Protein AF-A0A2E5U1S5-F1 (afdb_monomer_lite)

Structure (mmCIF, N/CA/C/O backbone):
data_AF-A0A2E5U1S5-F1
#
_entry.id   AF-A0A2E5U1S5-F1
#
loop_
_atom_site.group_PDB
_atom_site.id
_atom_site.type_symbol
_atom_site.label_atom_id
_atom_site.label_alt_id
_atom_site.label_comp_id
_atom_site.label_asym_id
_atom_site.label_entity_id
_atom_site.label_seq_id
_atom_site.pdbx_PDB_ins_code
_atom_site.Cartn_x
_atom_site.Cartn_y
_atom_site.Cartn_z
_atom_site.occupancy
_atom_site.B_iso_or_equiv
_atom_site.auth_seq_id
_atom_site.auth_comp_id
_atom_site.auth_asym_id
_atom_site.auth_atom_id
_atom_site.pdbx_PDB_model_num
ATOM 1 N N . MET A 1 1 ? -22.618 -14.860 0.850 1.00 37.34 1 MET A N 1
ATOM 2 C CA . MET A 1 1 ? -21.204 -14.432 0.912 1.00 37.34 1 MET A CA 1
ATOM 3 C C . MET A 1 1 ? -21.051 -13.253 -0.038 1.00 37.34 1 MET A C 1
ATOM 5 O O . MET A 1 1 ? -21.091 -13.463 -1.244 1.00 37.34 1 MET A O 1
ATOM 9 N N . GLN A 1 2 ? -21.033 -12.018 0.468 1.00 40.28 2 GLN A N 1
ATOM 10 C CA . GLN A 1 2 ? -20.874 -10.837 -0.389 1.00 40.28 2 GLN A CA 1
ATOM 11 C C . GLN A 1 2 ? -19.429 -10.790 -0.903 1.00 40.28 2 GLN A C 1
ATOM 13 O O . GLN A 1 2 ? -18.497 -10.587 -0.132 1.00 40.28 2 GLN A O 1
ATOM 18 N N . LYS A 1 3 ? -19.253 -11.022 -2.208 1.00 45.50 3 LYS A N 1
ATOM 19 C CA . LYS A 1 3 ? -18.019 -10.743 -2.951 1.00 45.50 3 LYS A CA 1
ATOM 20 C C . LYS A 1 3 ? -17.883 -9.225 -3.100 1.00 45.50 3 LYS A C 1
ATOM 22 O O . LYS A 1 3 ? -18.245 -8.672 -4.133 1.00 45.50 3 LYS A O 1
ATOM 27 N N . ASN A 1 4 ? -17.386 -8.553 -2.069 1.00 51.47 4 ASN A N 1
ATOM 28 C CA . ASN A 1 4 ? -16.815 -7.222 -2.248 1.00 51.47 4 ASN A CA 1
ATOM 29 C C . ASN A 1 4 ? -15.369 -7.428 -2.706 1.00 51.47 4 ASN A C 1
ATOM 31 O O . ASN A 1 4 ? -14.494 -7.720 -1.900 1.00 51.47 4 ASN A O 1
ATOM 35 N N . ASN A 1 5 ? -15.149 -7.332 -4.018 1.00 62.03 5 ASN A N 1
ATOM 36 C CA . ASN A 1 5 ? -13.859 -7.515 -4.701 1.00 62.03 5 ASN A CA 1
ATOM 37 C C . ASN A 1 5 ? -12.831 -6.395 -4.404 1.00 62.03 5 ASN A C 1
ATOM 39 O O . ASN A 1 5 ? -11.904 -6.210 -5.175 1.00 62.03 5 ASN A O 1
ATOM 43 N N . GLU A 1 6 ? -12.996 -5.632 -3.324 1.00 77.38 6 GLU A N 1
ATOM 44 C CA . GLU A 1 6 ? -12.184 -4.458 -2.967 1.00 77.38 6 GLU A CA 1
ATOM 45 C C . GLU A 1 6 ? -11.897 -4.430 -1.452 1.00 77.38 6 GLU A C 1
ATOM 47 O O . GLU A 1 6 ? -12.005 -3.400 -0.790 1.00 77.38 6 GLU A O 1
ATOM 52 N N . ASN A 1 7 ? -11.607 -5.590 -0.860 1.00 89.81 7 ASN A N 1
ATOM 53 C CA . ASN A 1 7 ? -11.184 -5.693 0.537 1.00 89.81 7 ASN A CA 1
ATOM 54 C C . ASN A 1 7 ? -9.654 -5.589 0.671 1.00 89.81 7 ASN A C 1
ATOM 56 O O . ASN A 1 7 ? -8.928 -5.495 -0.321 1.00 89.81 7 ASN A O 1
ATOM 60 N N . PHE A 1 8 ? -9.163 -5.592 1.912 1.00 94.44 8 PHE A N 1
ATOM 61 C CA . PHE A 1 8 ? -7.733 -5.495 2.204 1.00 94.44 8 PHE A CA 1
ATOM 62 C C . PHE A 1 8 ? -6.927 -6.581 1.480 1.00 94.44 8 PHE A C 1
ATOM 64 O O . PHE A 1 8 ? -5.939 -6.275 0.819 1.00 94.44 8 PHE A O 1
ATOM 71 N N . GLU A 1 9 ? -7.382 -7.833 1.547 1.00 95.56 9 GLU A N 1
ATOM 72 C CA . GLU A 1 9 ? -6.703 -8.984 0.948 1.00 95.56 9 GLU A CA 1
ATOM 73 C C . GLU A 1 9 ? -6.611 -8.861 -0.575 1.00 95.56 9 GLU A C 1
ATOM 75 O O . GLU A 1 9 ? -5.589 -9.212 -1.165 1.00 95.56 9 GLU A O 1
ATOM 80 N N . PHE A 1 10 ? -7.655 -8.332 -1.217 1.00 95.12 10 PHE A N 1
ATOM 81 C CA . PHE A 1 10 ? -7.646 -8.062 -2.648 1.00 95.12 10 PHE A CA 1
ATOM 82 C C . PHE A 1 10 ? -6.584 -7.021 -3.014 1.00 95.12 10 PHE A C 1
ATOM 84 O O . PHE A 1 10 ? -5.727 -7.295 -3.854 1.00 95.12 10 PHE A O 1
ATOM 91 N N . TYR A 1 11 ? -6.603 -5.850 -2.369 1.00 96.31 11 TYR A N 1
ATOM 92 C CA . TYR A 1 11 ? -5.653 -4.777 -2.676 1.00 96.31 11 TYR A CA 1
ATOM 93 C C . TYR A 1 11 ? -4.207 -5.164 -2.351 1.00 96.31 11 TYR A C 1
ATOM 95 O O . TYR A 1 11 ? -3.301 -4.824 -3.113 1.00 96.31 11 TYR A O 1
ATOM 103 N N . LEU A 1 12 ? -3.9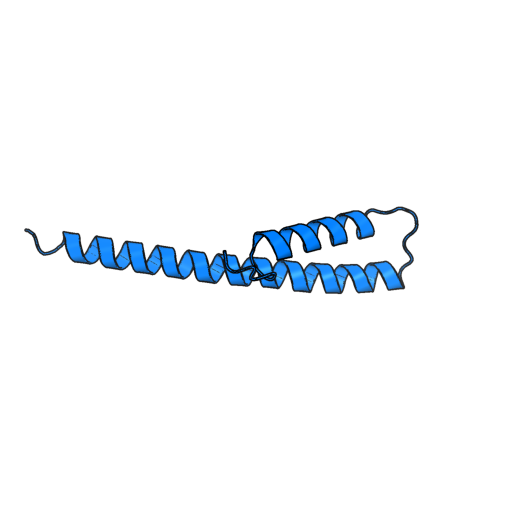92 -5.924 -1.274 1.00 96.88 12 LEU A N 1
ATOM 104 C CA . LEU A 1 12 ? -2.683 -6.469 -0.926 1.00 96.88 12 LEU A CA 1
ATOM 105 C C . LEU A 1 12 ? -2.174 -7.424 -2.01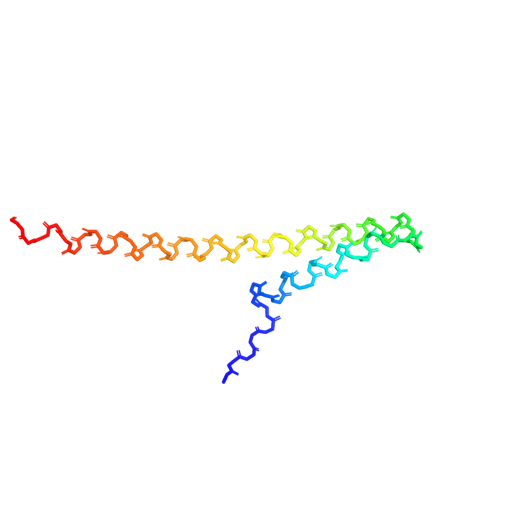3 1.00 96.88 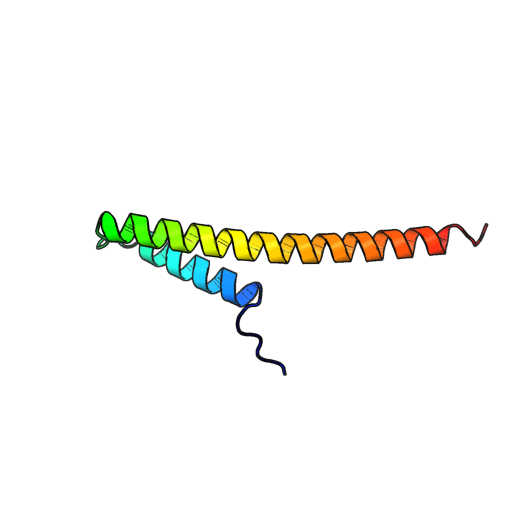12 LEU A C 1
ATOM 107 O O . LEU A 1 12 ? -1.041 -7.290 -2.469 1.00 96.88 12 LEU A O 1
ATOM 111 N N . ASN A 1 13 ? -3.020 -8.338 -2.487 1.00 97.06 13 ASN A N 1
ATOM 112 C CA . ASN A 1 13 ? -2.656 -9.268 -3.551 1.00 97.06 13 ASN A CA 1
ATOM 113 C C . ASN A 1 13 ? -2.333 -8.551 -4.877 1.00 97.06 13 ASN A C 1
ATOM 115 O O . ASN A 1 13 ? -1.379 -8.920 -5.564 1.00 97.06 13 ASN A O 1
ATOM 119 N N . GLU A 1 14 ? -3.087 -7.513 -5.251 1.00 97.00 14 GLU A N 1
ATOM 120 C CA . GLU A 1 14 ? -2.763 -6.711 -6.440 1.00 97.00 14 GLU A CA 1
ATOM 121 C C . GLU A 1 14 ? -1.455 -5.919 -6.264 1.00 97.00 14 GLU A C 1
ATOM 123 O O . GLU A 1 14 ? -0.658 -5.820 -7.204 1.00 97.00 14 GLU A O 1
ATOM 128 N N . LEU A 1 15 ? -1.180 -5.412 -5.057 1.00 97.56 15 LEU A N 1
ATOM 129 C CA . LEU A 1 15 ? 0.079 -4.733 -4.744 1.00 97.56 15 LEU A CA 1
ATOM 130 C C . LEU A 1 15 ? 1.267 -5.690 -4.886 1.00 97.56 15 LEU A C 1
ATOM 132 O O . LEU A 1 15 ? 2.238 -5.365 -5.567 1.00 97.56 15 LEU A O 1
ATOM 136 N N . GLU A 1 16 ? 1.171 -6.895 -4.324 1.00 97.50 16 GLU A N 1
ATOM 137 C CA . GLU A 1 16 ? 2.205 -7.926 -4.454 1.00 97.50 16 GLU A CA 1
ATOM 138 C C . GLU A 1 16 ? 2.467 -8.296 -5.917 1.00 97.50 16 GLU A C 1
ATOM 140 O O . GLU A 1 16 ? 3.620 -8.425 -6.332 1.00 97.50 16 GLU A O 1
ATOM 145 N N . LYS A 1 17 ? 1.418 -8.435 -6.735 1.00 96.75 17 LYS A N 1
ATOM 146 C CA . LYS A 1 17 ? 1.572 -8.676 -8.178 1.00 96.75 17 LYS A CA 1
ATOM 147 C C . LYS A 1 17 ? 2.289 -7.524 -8.875 1.00 96.75 17 LYS A C 1
ATOM 149 O O . LYS A 1 17 ? 3.115 -7.771 -9.751 1.00 96.75 17 LYS A O 1
ATOM 154 N N . THR A 1 18 ? 1.971 -6.287 -8.507 1.00 96.88 18 THR A N 1
ATOM 155 C CA . THR A 1 18 ? 2.602 -5.084 -9.066 1.00 96.88 18 THR A CA 1
ATOM 156 C C . THR A 1 18 ? 4.089 -5.041 -8.724 1.00 96.88 18 THR A C 1
ATOM 158 O O . THR A 1 18 ? 4.913 -4.833 -9.613 1.00 96.88 18 THR A O 1
ATOM 161 N N . ILE A 1 19 ? 4.449 -5.354 -7.476 1.00 95.94 19 ILE A N 1
ATOM 162 C CA . ILE A 1 19 ? 5.844 -5.463 -7.026 1.00 95.94 19 ILE A CA 1
ATOM 163 C C . ILE A 1 19 ? 6.586 -6.552 -7.808 1.00 95.94 19 ILE A C 1
ATOM 165 O O . ILE A 1 19 ? 7.646 -6.286 -8.367 1.00 95.94 19 ILE A O 1
ATOM 169 N N . ARG A 1 20 ? 6.000 -7.746 -7.962 1.00 95.81 20 ARG A N 1
ATOM 170 C CA . ARG A 1 20 ? 6.623 -8.827 -8.751 1.00 95.81 20 ARG A CA 1
ATOM 171 C C . ARG A 1 20 ? 6.886 -8.425 -10.203 1.00 95.81 20 ARG A C 1
ATOM 173 O O . ARG A 1 20 ? 7.876 -8.853 -10.787 1.00 95.81 20 ARG A O 1
ATOM 180 N N . LYS A 1 21 ? 6.003 -7.621 -10.805 1.00 95.00 21 LYS A N 1
ATOM 181 C CA . LYS A 1 21 ? 6.215 -7.085 -12.159 1.00 95.00 21 LYS A CA 1
ATOM 182 C C . LYS A 1 21 ? 7.346 -6.052 -12.186 1.00 95.00 21 LYS A C 1
ATOM 184 O O . LYS A 1 21 ? 8.131 -6.075 -13.127 1.00 95.00 21 LYS A O 1
ATOM 189 N N . LEU A 1 22 ? 7.445 -5.189 -11.171 1.00 93.81 22 LEU A N 1
ATOM 190 C CA . LEU A 1 22 ? 8.539 -4.216 -11.026 1.00 93.81 22 LEU A CA 1
ATOM 191 C C . LEU A 1 22 ? 9.910 -4.887 -10.862 1.00 93.81 22 LEU A C 1
ATOM 193 O O . LEU A 1 22 ? 10.908 -4.349 -11.326 1.00 93.81 22 LEU A O 1
ATOM 197 N N . GLU A 1 23 ? 9.958 -6.063 -10.239 1.00 91.94 23 GLU A N 1
ATOM 198 C CA . GLU A 1 23 ? 11.184 -6.856 -10.065 1.00 91.94 23 GLU A CA 1
ATOM 199 C C . GLU A 1 23 ? 11.591 -7.646 -11.324 1.00 91.94 23 GLU A C 1
ATOM 201 O O . GLU A 1 23 ? 12.662 -8.260 -11.362 1.00 91.94 23 GLU A O 1
ATOM 206 N N . SER A 1 24 ? 10.754 -7.646 -12.367 1.00 92.38 24 SER A N 1
ATOM 207 C CA . SER A 1 24 ? 11.062 -8.314 -13.630 1.00 92.38 24 SER A CA 1
ATOM 208 C C . SER A 1 24 ? 12.218 -7.626 -14.359 1.00 92.38 24 SER A C 1
ATOM 210 O O . SER A 1 24 ? 12.289 -6.403 -14.442 1.00 92.38 24 SER A O 1
ATOM 212 N N . LYS A 1 25 ? 13.111 -8.424 -14.954 1.00 82.31 25 LYS A N 1
ATOM 213 C CA . LYS A 1 25 ? 14.291 -7.930 -15.685 1.00 82.31 25 LYS A CA 1
ATOM 214 C C . LYS A 1 25 ? 13.966 -7.311 -17.049 1.00 82.31 25 LYS A C 1
ATOM 216 O O . LYS A 1 25 ? 14.800 -6.586 -17.580 1.00 82.31 25 LYS A O 1
ATOM 221 N N . ASP A 1 26 ? 12.773 -7.572 -17.582 1.00 90.25 26 ASP A N 1
ATOM 222 C CA . ASP A 1 26 ? 12.368 -7.180 -18.940 1.00 90.25 26 ASP A CA 1
ATOM 223 C C . ASP A 1 26 ? 11.406 -5.975 -18.965 1.00 90.25 26 ASP A C 1
ATOM 225 O O . ASP A 1 26 ? 10.604 -5.826 -19.887 1.00 90.25 26 ASP A O 1
ATOM 229 N N . ILE A 1 27 ? 11.449 -5.119 -17.939 1.00 93.94 27 ILE A N 1
ATOM 230 C CA . ILE A 1 27 ? 10.588 -3.935 -17.830 1.00 93.94 27 ILE A CA 1
ATOM 231 C C . ILE A 1 27 ? 11.254 -2.678 -18.406 1.00 93.94 27 ILE A C 1
ATOM 233 O O . ILE A 1 27 ? 12.427 -2.400 -18.154 1.00 93.94 27 ILE A O 1
ATOM 237 N N . THR A 1 28 ? 10.500 -1.884 -19.167 1.00 95.81 28 THR A N 1
ATOM 238 C CA . THR A 1 28 ? 10.975 -0.583 -19.664 1.00 95.81 28 THR A CA 1
ATOM 239 C C . THR A 1 28 ? 10.831 0.514 -18.603 1.00 95.81 28 THR A C 1
ATOM 241 O O . THR A 1 28 ? 10.090 0.370 -17.631 1.00 95.81 28 THR A O 1
ATOM 244 N N . LEU A 1 29 ? 11.505 1.653 -18.794 1.00 93.38 29 LEU A N 1
ATOM 245 C CA . LEU A 1 29 ? 11.398 2.798 -17.880 1.00 93.38 29 LEU A CA 1
ATOM 246 C C . LEU A 1 29 ? 9.958 3.333 -17.765 1.00 93.38 29 LEU A C 1
ATOM 248 O O . LEU A 1 29 ? 9.477 3.586 -16.667 1.00 93.38 29 LEU A O 1
ATOM 252 N N . ASP A 1 30 ? 9.241 3.463 -18.880 1.00 95.75 30 ASP A N 1
ATOM 253 C CA . ASP A 1 30 ? 7.857 3.958 -18.850 1.00 95.75 30 ASP A CA 1
ATOM 254 C C . ASP A 1 30 ? 6.919 2.983 -18.120 1.00 95.75 30 ASP A C 1
ATOM 256 O O . ASP A 1 30 ? 6.017 3.387 -17.376 1.00 95.75 30 ASP A O 1
ATOM 260 N N . GLN A 1 31 ? 7.153 1.678 -18.290 1.00 95.31 31 GLN A N 1
ATOM 261 C CA . GLN A 1 31 ? 6.416 0.645 -17.569 1.00 95.31 31 GLN A CA 1
ATOM 262 C C . GLN A 1 31 ? 6.729 0.670 -16.071 1.00 95.31 31 GLN A C 1
ATOM 264 O O . GLN A 1 31 ? 5.810 0.508 -15.269 1.00 95.31 31 GLN A O 1
ATOM 269 N N . SER A 1 32 ? 7.987 0.893 -15.676 1.00 95.62 32 SER A N 1
ATOM 270 C CA . SER A 1 32 ? 8.358 0.943 -14.259 1.00 95.62 32 SER A CA 1
ATOM 271 C C . SER A 1 32 ? 7.740 2.149 -13.552 1.00 95.62 32 SER A C 1
ATOM 273 O O . SER A 1 32 ? 7.228 1.998 -12.444 1.00 95.62 32 SER A O 1
ATOM 275 N N . ILE A 1 33 ? 7.671 3.306 -14.218 1.00 97.00 33 ILE A N 1
ATOM 276 C CA . ILE A 1 33 ? 6.951 4.486 -13.715 1.00 97.00 33 ILE A CA 1
ATOM 277 C C . ILE A 1 33 ? 5.461 4.166 -13.538 1.00 97.00 33 ILE A C 1
ATOM 279 O O . ILE A 1 33 ? 4.901 4.402 -12.468 1.00 97.00 33 ILE A O 1
ATOM 283 N N . SER A 1 34 ? 4.832 3.562 -14.550 1.00 96.81 34 SER A N 1
ATOM 284 C CA . SER A 1 34 ? 3.401 3.226 -14.509 1.00 96.81 34 SER A CA 1
ATOM 285 C C . SER A 1 34 ? 3.061 2.250 -13.374 1.00 96.81 34 SER A C 1
ATOM 287 O O . SER A 1 34 ? 2.112 2.470 -12.621 1.00 96.81 34 SER A O 1
ATOM 289 N N . LEU A 1 35 ? 3.855 1.187 -13.211 1.00 97.31 35 LEU A N 1
ATOM 290 C CA . LEU A 1 35 ? 3.664 0.216 -12.131 1.00 97.31 35 LEU A CA 1
ATOM 291 C C . LEU A 1 35 ? 3.961 0.814 -10.753 1.00 97.31 35 LEU A C 1
ATOM 293 O O . LEU A 1 35 ? 3.315 0.439 -9.779 1.00 97.31 35 LEU A O 1
ATOM 297 N N . PHE A 1 36 ? 4.916 1.739 -10.645 1.00 96.31 36 PHE A N 1
ATOM 298 C CA . PHE A 1 36 ? 5.180 2.431 -9.387 1.00 96.31 36 PHE A CA 1
ATOM 299 C C . PHE A 1 36 ? 3.974 3.275 -8.956 1.00 96.31 36 PHE A C 1
ATOM 301 O O . PHE A 1 36 ? 3.552 3.202 -7.801 1.00 96.31 36 PHE A O 1
ATOM 308 N N . GLU A 1 37 ? 3.370 4.027 -9.880 1.00 97.81 37 GLU A N 1
ATOM 309 C CA . GLU A 1 37 ? 2.148 4.786 -9.600 1.00 97.81 37 GLU A CA 1
ATOM 310 C C . GLU A 1 37 ? 0.980 3.880 -9.190 1.00 97.81 37 GLU A C 1
ATOM 312 O O . GLU A 1 37 ? 0.227 4.211 -8.269 1.00 97.81 37 GLU A O 1
ATOM 317 N N . GLU A 1 38 ? 0.815 2.739 -9.863 1.00 97.44 38 GLU A N 1
ATOM 318 C CA . GLU A 1 38 ? -0.189 1.732 -9.511 1.00 97.44 38 GLU A CA 1
ATOM 319 C C . GLU A 1 38 ? 0.063 1.164 -8.107 1.00 97.44 38 GLU A C 1
ATOM 321 O O . GLU A 1 38 ? -0.838 1.172 -7.265 1.00 97.44 38 GLU A O 1
ATOM 326 N N . GLY A 1 39 ? 1.302 0.767 -7.812 1.00 97.56 39 GLY A N 1
ATOM 327 C CA . GLY A 1 39 ? 1.707 0.262 -6.504 1.00 97.56 39 GLY A CA 1
ATOM 328 C C . GLY A 1 39 ? 1.465 1.278 -5.386 1.00 97.56 39 GLY A C 1
ATOM 329 O O . GLY A 1 39 ? 0.907 0.932 -4.346 1.00 97.56 39 GLY A O 1
ATOM 330 N N . ALA A 1 40 ? 1.784 2.555 -5.615 1.00 97.88 40 ALA A N 1
ATOM 331 C CA . ALA A 1 40 ? 1.522 3.624 -4.653 1.00 97.88 40 ALA A CA 1
ATOM 332 C C . ALA A 1 40 ? 0.017 3.808 -4.378 1.00 97.88 40 ALA A C 1
ATOM 334 O O . ALA A 1 40 ? -0.393 3.993 -3.228 1.00 97.88 40 ALA A O 1
ATOM 335 N N . LYS A 1 41 ? -0.829 3.716 -5.414 1.00 97.88 41 LYS A N 1
ATOM 336 C CA . LYS A 1 41 ? -2.292 3.779 -5.260 1.00 97.88 41 LYS A CA 1
ATOM 337 C C . LYS A 1 41 ? -2.821 2.593 -4.453 1.00 97.88 41 LYS A C 1
ATOM 339 O O . LYS A 1 41 ? -3.637 2.800 -3.556 1.00 97.88 41 LYS A O 1
ATOM 344 N N . LEU A 1 42 ? -2.352 1.380 -4.743 1.00 98.00 42 LEU A N 1
ATOM 345 C CA . LEU A 1 42 ? -2.749 0.162 -4.030 1.00 98.00 42 LEU A CA 1
ATOM 346 C C . LEU A 1 42 ? -2.316 0.203 -2.558 1.00 98.00 42 LEU A C 1
ATOM 348 O O . LEU A 1 42 ? -3.132 -0.049 -1.674 1.00 98.00 42 LEU A O 1
ATOM 352 N N . ALA A 1 43 ? -1.080 0.624 -2.278 1.00 97.56 43 ALA A N 1
ATOM 353 C CA . ALA A 1 43 ? -0.584 0.798 -0.913 1.00 97.56 43 ALA A CA 1
ATOM 354 C C . ALA A 1 43 ? -1.443 1.789 -0.110 1.00 97.56 43 ALA A C 1
ATOM 356 O O . ALA A 1 43 ? -1.840 1.492 1.017 1.00 97.56 43 ALA A O 1
ATOM 357 N N . LYS A 1 44 ? -1.822 2.921 -0.718 1.00 97.81 44 LYS A N 1
ATOM 358 C CA . LYS A 1 44 ? -2.714 3.907 -0.090 1.00 97.81 44 LYS A CA 1
ATOM 359 C C . LYS A 1 44 ? -4.106 3.340 0.214 1.00 97.81 44 LYS A C 1
ATOM 361 O O . LYS A 1 44 ? -4.719 3.710 1.215 1.00 97.81 44 LYS A O 1
ATOM 366 N N . LYS A 1 45 ? -4.628 2.445 -0.632 1.00 96.62 45 LYS A N 1
ATOM 367 C CA . LYS A 1 45 ? -5.900 1.751 -0.368 1.00 96.62 45 LYS A CA 1
ATOM 368 C C . LYS A 1 45 ? -5.786 0.817 0.833 1.00 96.62 45 LYS A C 1
ATOM 370 O O . LYS A 1 45 ? -6.643 0.880 1.710 1.00 96.62 45 LYS A O 1
ATOM 375 N N . CYS A 1 46 ? -4.717 0.025 0.910 1.00 97.00 46 CYS A N 1
ATOM 376 C CA . CYS A 1 46 ? -4.443 -0.821 2.072 1.00 97.00 46 CYS A CA 1
ATOM 377 C C . CYS A 1 46 ? -4.346 0.005 3.361 1.00 97.00 46 CYS A C 1
ATOM 379 O O . CYS A 1 46 ? -4.991 -0.332 4.350 1.00 97.00 46 CYS A O 1
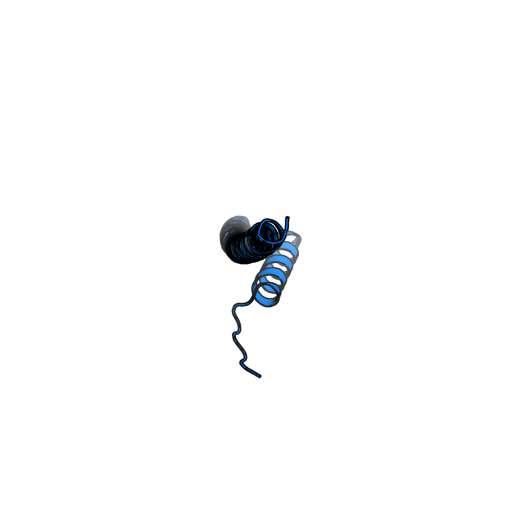ATOM 381 N N . GLU A 1 47 ? -3.600 1.112 3.334 1.00 97.50 47 GLU A N 1
ATOM 382 C CA . GLU A 1 47 ? -3.459 2.021 4.477 1.00 97.50 47 GLU A CA 1
ATOM 383 C C . GLU A 1 47 ? -4.812 2.578 4.941 1.00 97.50 47 GLU A C 1
ATOM 385 O O . GLU A 1 47 ? -5.107 2.551 6.133 1.00 97.50 47 GLU A O 1
ATOM 390 N N . SER A 1 48 ? -5.668 3.020 4.013 1.00 96.56 48 SER A N 1
ATOM 391 C CA . SER A 1 48 ? -7.013 3.506 4.345 1.00 96.56 48 SER A CA 1
ATOM 392 C C . SER A 1 48 ? -7.838 2.445 5.074 1.00 96.56 48 SER A C 1
ATOM 394 O O . SER A 1 48 ? -8.434 2.740 6.104 1.00 96.56 48 SER A O 1
ATOM 396 N N . ILE A 1 49 ? -7.831 1.203 4.582 1.00 95.81 49 ILE A N 1
ATOM 397 C CA . ILE A 1 49 ? -8.601 0.109 5.190 1.00 95.81 49 ILE A CA 1
ATOM 398 C C . ILE A 1 49 ? -8.070 -0.219 6.591 1.00 95.81 49 ILE A C 1
ATOM 400 O O . ILE A 1 49 ? -8.852 -0.434 7.517 1.00 95.81 49 ILE A O 1
ATOM 404 N N . LEU A 1 50 ? -6.745 -0.232 6.767 1.00 96.94 50 LEU A N 1
ATOM 405 C CA . LEU A 1 50 ? -6.124 -0.452 8.074 1.00 96.94 50 LEU A CA 1
ATOM 406 C C . LEU A 1 50 ? -6.445 0.681 9.055 1.00 96.94 50 LEU A C 1
ATOM 408 O O . LEU A 1 50 ? -6.691 0.417 10.231 1.00 96.94 50 LEU A O 1
ATOM 412 N N . ASN A 1 51 ? -6.474 1.929 8.591 1.00 97.12 51 ASN A N 1
ATOM 413 C CA . ASN A 1 51 ? -6.843 3.073 9.418 1.00 97.12 51 ASN A CA 1
ATOM 414 C C . ASN A 1 51 ? -8.297 2.983 9.888 1.00 97.12 51 ASN A C 1
ATOM 416 O O . ASN A 1 51 ? -8.547 3.136 11.083 1.00 97.12 51 ASN A O 1
ATOM 420 N N . ASP A 1 52 ? -9.227 2.652 8.994 1.00 95.62 52 ASP A N 1
ATOM 421 C CA . ASP A 1 52 ? -10.640 2.471 9.341 1.00 95.62 52 ASP A CA 1
ATOM 422 C C . ASP A 1 52 ? -10.827 1.324 10.349 1.00 95.62 52 ASP A C 1
ATOM 424 O O . ASP A 1 52 ? -11.550 1.458 11.339 1.00 95.62 52 ASP A O 1
ATOM 428 N N . ALA A 1 53 ? -10.119 0.207 10.151 1.00 94.75 53 ALA A N 1
ATOM 429 C CA . ALA A 1 53 ? -10.130 -0.913 11.090 1.00 94.75 53 ALA A CA 1
ATOM 430 C C . ALA A 1 53 ? -9.575 -0.515 12.470 1.00 94.75 53 ALA A C 1
ATOM 432 O O . ALA A 1 53 ? -10.162 -0.858 13.497 1.00 94.75 53 ALA A O 1
ATOM 433 N N . ASN A 1 54 ? -8.477 0.245 12.504 1.00 95.50 54 ASN A N 1
ATOM 434 C CA . ASN A 1 54 ? -7.878 0.742 13.741 1.00 95.50 54 ASN A CA 1
ATOM 435 C C . ASN A 1 54 ? -8.792 1.726 14.481 1.00 95.50 54 ASN A C 1
ATOM 437 O O . ASN A 1 54 ? -8.865 1.669 15.707 1.00 95.50 54 ASN A O 1
ATOM 441 N N . LEU A 1 55 ? -9.485 2.618 13.766 1.00 96.69 55 LEU A N 1
ATOM 442 C CA . LEU A 1 55 ? -10.469 3.527 14.364 1.00 96.69 55 LEU A CA 1
ATOM 443 C C . LEU A 1 55 ? -11.590 2.740 15.037 1.00 96.69 55 LEU A C 1
ATOM 445 O O . LEU A 1 55 ? -11.862 2.957 16.214 1.00 96.69 55 LEU A O 1
ATOM 449 N N . LYS A 1 56 ? -12.140 1.743 14.343 1.00 94.75 56 LYS A N 1
ATOM 450 C CA . LYS A 1 56 ? -13.188 0.884 14.896 1.00 94.75 56 LYS A CA 1
ATOM 451 C C . LYS A 1 56 ? -12.730 0.112 16.137 1.00 94.75 56 LYS A C 1
ATOM 453 O O . LYS A 1 56 ? -13.489 -0.029 17.089 1.00 94.75 56 LYS A O 1
ATOM 458 N N . ILE A 1 57 ? -11.489 -0.381 16.154 1.00 95.69 57 ILE A N 1
ATOM 459 C CA . ILE A 1 57 ? -10.912 -1.026 17.346 1.00 95.69 57 ILE A CA 1
ATOM 460 C C . ILE A 1 57 ? -10.827 -0.036 18.512 1.00 95.69 57 ILE A C 1
ATOM 462 O O . ILE A 1 57 ? -11.179 -0.396 19.633 1.00 95.69 57 ILE A O 1
ATOM 466 N N . LYS A 1 58 ? -10.384 1.201 18.260 1.00 95.06 58 LYS A N 1
ATOM 467 C CA . LYS A 1 58 ? -10.285 2.239 19.295 1.00 95.06 58 LYS A CA 1
ATOM 468 C C . LYS A 1 58 ? -11.648 2.623 19.865 1.00 95.06 58 LYS A C 1
ATOM 470 O O . LYS A 1 58 ? -11.752 2.769 21.075 1.00 95.06 58 LYS A O 1
ATOM 475 N N . GLU A 1 59 ? -12.672 2.748 19.023 1.00 95.19 59 GLU A N 1
ATOM 476 C CA . GLU A 1 59 ? -14.053 3.000 19.458 1.00 95.19 59 GLU A CA 1
ATOM 477 C C . GLU A 1 59 ? -14.540 1.887 20.391 1.00 95.19 59 GLU A C 1
ATOM 479 O O . GLU A 1 59 ? -14.927 2.159 21.521 1.00 95.19 59 GLU A O 1
ATOM 484 N N . ILE A 1 60 ? -14.386 0.621 19.984 1.00 94.94 60 ILE A N 1
ATOM 485 C CA . ILE A 1 60 ? -14.769 -0.535 20.810 1.00 94.94 60 ILE A CA 1
ATOM 486 C C . ILE A 1 60 ? -14.006 -0.557 22.144 1.00 94.94 60 ILE A C 1
ATOM 488 O O . ILE A 1 60 ? -14.575 -0.898 23.179 1.00 94.94 60 ILE A O 1
ATOM 492 N N . GLN A 1 61 ? -12.714 -0.214 22.139 1.00 93.62 61 GLN A N 1
ATOM 493 C CA . GLN A 1 61 ? -11.912 -0.134 23.364 1.00 93.62 61 GLN A CA 1
ATOM 494 C C . GLN A 1 61 ? -12.380 0.993 24.292 1.00 93.62 61 GLN A C 1
ATOM 496 O O . GLN A 1 61 ? -12.412 0.788 25.505 1.00 93.62 61 GLN A O 1
ATOM 501 N N . SER A 1 62 ? -12.744 2.152 23.733 1.00 91.62 62 SER A N 1
ATOM 502 C CA . SER A 1 62 ? -13.290 3.283 24.489 1.00 91.62 62 SER A CA 1
ATOM 503 C C . SER A 1 62 ? -14.614 2.898 25.142 1.00 91.62 62 SER A C 1
ATOM 505 O O . SER A 1 62 ? -14.731 2.993 26.363 1.00 91.62 62 SER A O 1
ATOM 507 N N . ASP A 1 63 ? -15.545 2.347 24.360 1.00 89.38 63 ASP A N 1
ATOM 508 C CA . ASP A 1 63 ? -16.853 1.893 24.838 1.00 89.38 63 ASP A CA 1
ATOM 509 C C . ASP A 1 63 ? -16.702 0.848 25.955 1.00 89.38 63 ASP A C 1
ATOM 511 O O . ASP A 1 63 ? -17.372 0.920 26.985 1.00 89.38 63 ASP A O 1
ATOM 515 N N . PHE A 1 64 ? -15.780 -0.109 25.792 1.00 86.31 64 PHE A N 1
ATOM 516 C CA . PHE A 1 64 ? -15.502 -1.121 26.814 1.00 86.31 64 PHE A CA 1
ATOM 517 C C . PHE A 1 64 ? -14.9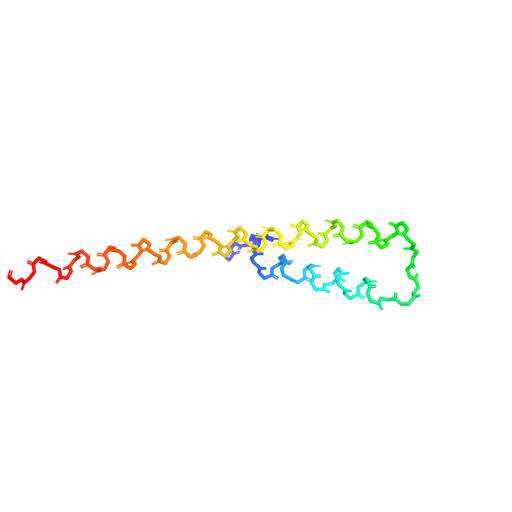19 -0.514 28.099 1.00 86.31 64 PHE A C 1
ATOM 519 O O . PHE A 1 64 ? -15.226 -0.981 29.194 1.00 86.31 64 PHE A O 1
ATOM 526 N N . SER A 1 65 ? -14.081 0.521 27.985 1.00 80.00 65 SER A N 1
ATOM 527 C CA . SER A 1 65 ? -13.488 1.188 29.147 1.00 80.00 65 SER A CA 1
ATOM 528 C C . SER A 1 65 ? -14.497 2.029 29.932 1.00 80.00 65 SER A C 1
ATOM 530 O O . SER A 1 65 ? -14.455 2.009 31.159 1.00 80.00 65 SER A O 1
ATOM 532 N N . GLU A 1 66 ? -15.438 2.692 29.253 1.00 70.81 66 GLU A N 1
ATOM 533 C CA . GLU A 1 66 ? -16.478 3.512 29.888 1.00 70.81 66 GLU A CA 1
ATOM 534 C C . GLU A 1 66 ? -17.473 2.651 30.681 1.00 70.81 66 GLU A C 1
ATOM 536 O O . GLU A 1 66 ? -17.800 2.980 31.823 1.00 70.81 66 GLU A O 1
ATOM 541 N N . GLN A 1 67 ? -17.857 1.490 30.136 1.00 61.19 67 GLN A N 1
ATOM 542 C CA . GLN A 1 67 ? -18.760 0.524 30.782 1.00 61.19 67 GLN A CA 1
ATOM 543 C C . GLN A 1 67 ? -18.192 -0.062 32.088 1.00 61.19 67 GLN A C 1
ATOM 545 O O . GLN A 1 67 ? -18.946 -0.549 32.924 1.00 61.19 67 GLN A O 1
ATOM 550 N N . ASN A 1 68 ? -16.871 -0.015 32.284 1.00 58.62 68 ASN A N 1
ATOM 551 C CA . ASN A 1 68 ? -16.197 -0.621 33.434 1.00 58.62 68 ASN A CA 1
ATOM 552 C C . ASN A 1 68 ? -15.933 0.379 34.581 1.00 58.62 68 ASN A C 1
ATOM 554 O O . ASN A 1 68 ? -15.363 0.002 35.606 1.00 58.62 68 ASN A O 1
ATOM 558 N N . THR A 1 69 ? -16.323 1.647 34.406 1.00 58.41 69 THR A N 1
ATOM 559 C CA . THR A 1 69 ? -16.149 2.734 35.390 1.00 58.41 69 THR A CA 1
ATOM 560 C C . THR A 1 69 ? -17.409 3.059 36.197 1.00 58.41 69 THR A C 1
ATOM 562 O O . THR A 1 69 ? -17.306 3.792 37.174 1.00 58.41 69 THR A O 1
ATOM 565 N N . GLU A 1 70 ? -18.576 2.510 35.843 1.00 55.00 70 GLU A N 1
ATOM 566 C CA . GLU A 1 70 ? -19.850 2.761 36.548 1.00 55.00 70 GLU A CA 1
ATOM 567 C C . GLU A 1 70 ? -20.188 1.723 37.644 1.00 55.00 70 GLU A C 1
ATOM 569 O O . GLU A 1 70 ? -21.251 1.804 38.256 1.00 55.00 70 GLU A O 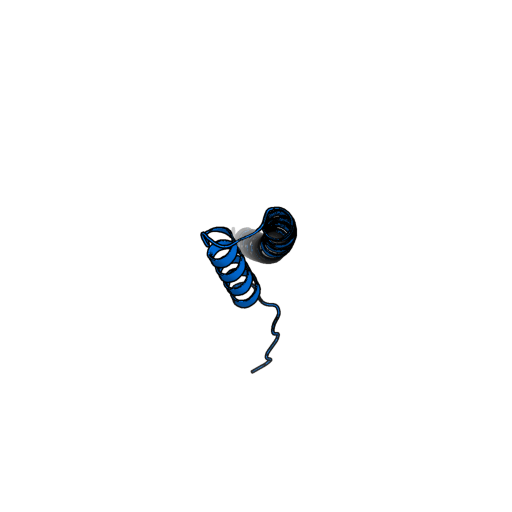1
ATOM 574 N N . GLU A 1 71 ? -19.292 0.771 37.943 1.00 49.03 71 GLU A N 1
ATOM 575 C CA . GLU A 1 71 ? -19.513 -0.298 38.943 1.00 49.03 71 GLU A CA 1
ATOM 576 C C . GLU A 1 71 ? -18.674 -0.176 40.242 1.00 49.03 71 GLU A C 1
ATOM 578 O O . GLU A 1 71 ? -18.459 -1.172 40.938 1.00 49.03 71 GLU A O 1
ATOM 583 N N . LEU A 1 72 ? -18.223 1.033 40.618 1.00 42.88 72 LEU A N 1
ATOM 584 C CA . LEU A 1 72 ? -17.564 1.306 41.914 1.00 42.88 72 LEU A CA 1
ATOM 585 C C . LEU A 1 72 ? -18.167 2.498 42.667 1.00 42.88 72 LEU A C 1
ATOM 587 O O . LEU A 1 72 ? -18.211 3.607 42.092 1.00 42.88 72 LEU A O 1
#

pLDDT: mean 87.7, std 16.57, range [37.34, 98.0]

Sequence (72 aa):
MQKNNENFEFYLNELEKTIRKLESKDITLDQSISLFEEGAKLAKKCESILNDANLKIKEIQSDFSEQNTEEL

Secondary structure (DSSP, 8-state):
----S-SHHHHHHHHHHHHHHHT-TT--HHHHHHHHHHHHHHHHHHHHHHHHHHHHHHHHHHHHHHHTSS--

Foldseek 3Di:
DDPPCQALVNLVVVLVVLVVVLPDPPDDPVRNVVSVVVNVVSVVSNVVNVVVVVVVVVVVVVVVVVVVPVPD

Radius of gyration: 19.35 Å; chains: 1; bounding box: 36×19×62 Å